Protein AF-A0A1C5PVD9-F1 (afdb_monomer_lite)

Structure (mmCIF, N/CA/C/O backbone):
data_AF-A0A1C5PVD9-F1
#
_entry.id   AF-A0A1C5PVD9-F1
#
loop_
_atom_site.group_PDB
_atom_site.id
_atom_site.type_symbol
_atom_site.label_atom_id
_atom_site.label_alt_id
_atom_site.label_comp_id
_atom_site.label_asym_id
_atom_site.label_entity_id
_atom_site.label_seq_id
_atom_site.pdbx_PDB_ins_code
_atom_site.Cartn_x
_atom_site.Cartn_y
_atom_site.Cartn_z
_atom_site.occupancy
_atom_site.B_iso_or_equiv
_atom_site.auth_seq_id
_atom_site.auth_comp_id
_atom_site.auth_asym_id
_atom_site.auth_atom_id
_atom_site.pdbx_PDB_model_num
ATOM 1 N N . MET A 1 1 ? 0.349 -4.519 -5.939 1.00 89.12 1 MET A N 1
ATOM 2 C CA . MET A 1 1 ? -0.958 -3.825 -5.978 1.00 89.12 1 MET A CA 1
ATOM 3 C C . MET A 1 1 ? -1.753 -4.189 -7.218 1.00 89.12 1 MET A C 1
ATOM 5 O O . MET A 1 1 ? -2.807 -4.758 -7.031 1.00 89.12 1 MET A O 1
ATOM 9 N N . GLY A 1 2 ? -1.261 -3.959 -8.446 1.00 93.44 2 GLY A N 1
ATOM 10 C CA . GLY A 1 2 ? -2.000 -4.334 -9.668 1.00 93.44 2 GLY A CA 1
ATOM 11 C C . GLY A 1 2 ? -2.481 -5.793 -9.687 1.00 93.44 2 GLY A C 1
ATOM 12 O O . GLY A 1 2 ? -3.672 -6.022 -9.802 1.00 93.44 2 GLY A O 1
ATOM 13 N N . CYS A 1 3 ? -1.582 -6.756 -9.448 1.00 95.38 3 CYS A N 1
ATOM 14 C CA . CYS A 1 3 ? -1.938 -8.182 -9.344 1.00 95.38 3 CYS A CA 1
ATOM 15 C C . CYS A 1 3 ? -3.018 -8.445 -8.280 1.00 95.38 3 CYS A C 1
ATOM 17 O O . CYS A 1 3 ? -4.030 -9.062 -8.563 1.00 95.38 3 CYS A O 1
ATOM 19 N N . ALA A 1 4 ? -2.838 -7.877 -7.084 1.00 94.81 4 ALA A N 1
ATOM 20 C CA . ALA A 1 4 ? -3.781 -8.009 -5.979 1.00 94.81 4 ALA A CA 1
ATOM 21 C C . ALA A 1 4 ? -5.176 -7.438 -6.313 1.00 94.81 4 ALA A C 1
ATOM 23 O O . ALA A 1 4 ? -6.175 -8.009 -5.901 1.00 94.81 4 ALA A O 1
ATOM 24 N N . LEU A 1 5 ? -5.260 -6.352 -7.092 1.00 92.62 5 LEU A N 1
ATOM 25 C CA . LEU A 1 5 ? -6.540 -5.839 -7.592 1.00 92.62 5 LEU A CA 1
ATOM 26 C C . LEU A 1 5 ? -7.182 -6.807 -8.592 1.00 92.62 5 LEU A C 1
ATOM 28 O O . LEU A 1 5 ? -8.375 -7.074 -8.489 1.00 92.62 5 LEU A O 1
ATOM 32 N N . THR A 1 6 ? -6.401 -7.349 -9.530 1.00 96.56 6 THR A N 1
ATOM 33 C CA . THR A 1 6 ? -6.883 -8.346 -10.501 1.00 96.56 6 THR A CA 1
ATOM 34 C C . THR A 1 6 ? -7.378 -9.621 -9.814 1.00 96.56 6 THR A C 1
ATOM 36 O O . THR A 1 6 ? -8.346 -10.224 -10.262 1.00 96.56 6 THR A O 1
ATOM 39 N N . GLU A 1 7 ? -6.741 -10.011 -8.713 1.00 96.94 7 GLU A N 1
ATOM 40 C CA . GLU A 1 7 ? -7.101 -11.177 -7.898 1.00 96.94 7 GLU A CA 1
ATOM 41 C C . GLU A 1 7 ? -8.223 -10.894 -6.882 1.00 96.94 7 GLU A C 1
ATOM 43 O O . GLU A 1 7 ? -8.617 -11.792 -6.143 1.00 96.94 7 GLU A O 1
ATOM 48 N N . GLY A 1 8 ? -8.756 -9.666 -6.827 1.00 95.19 8 GLY A N 1
ATOM 49 C CA . GLY A 1 8 ? -9.848 -9.306 -5.916 1.00 95.19 8 GLY A CA 1
ATOM 50 C C . GLY A 1 8 ? -9.450 -9.261 -4.437 1.00 95.19 8 GLY A C 1
ATOM 51 O O . GLY A 1 8 ? -10.301 -9.405 -3.563 1.00 95.19 8 GLY A O 1
ATOM 52 N N . VAL A 1 9 ? -8.165 -9.066 -4.136 1.00 96.94 9 VAL A N 1
ATOM 53 C CA . VAL A 1 9 ? -7.663 -8.985 -2.760 1.00 96.94 9 VAL A CA 1
ATOM 54 C C . VAL A 1 9 ? -8.215 -7.725 -2.074 1.00 96.94 9 VAL A C 1
ATOM 56 O O . VAL A 1 9 ? -8.047 -6.622 -2.610 1.00 96.94 9 VAL A O 1
ATOM 59 N N . PRO A 1 10 ? -8.804 -7.834 -0.868 1.00 95.69 10 PRO A N 1
ATOM 60 C CA . PRO A 1 10 ? -9.286 -6.681 -0.112 1.00 95.69 10 PRO A CA 1
ATOM 61 C C . PRO A 1 10 ? -8.105 -5.888 0.467 1.00 95.69 10 PRO A C 1
ATOM 63 O O . PRO A 1 10 ? -7.662 -6.096 1.596 1.00 95.69 10 PRO A O 1
ATOM 66 N N . LEU A 1 11 ? -7.567 -4.951 -0.319 1.00 95.94 11 LEU A N 1
ATOM 67 C CA . LEU A 1 11 ? -6.385 -4.163 0.057 1.00 95.94 11 LEU A CA 1
ATOM 68 C C . LEU A 1 11 ? -6.578 -3.338 1.340 1.00 95.94 11 LEU A C 1
ATOM 70 O O . LEU A 1 11 ? -5.603 -3.094 2.047 1.00 95.94 11 LEU A O 1
ATOM 74 N N . ALA A 1 12 ? -7.817 -2.976 1.683 1.00 95.12 12 ALA A N 1
ATOM 75 C CA . ALA A 1 12 ? -8.147 -2.294 2.935 1.00 95.12 12 ALA A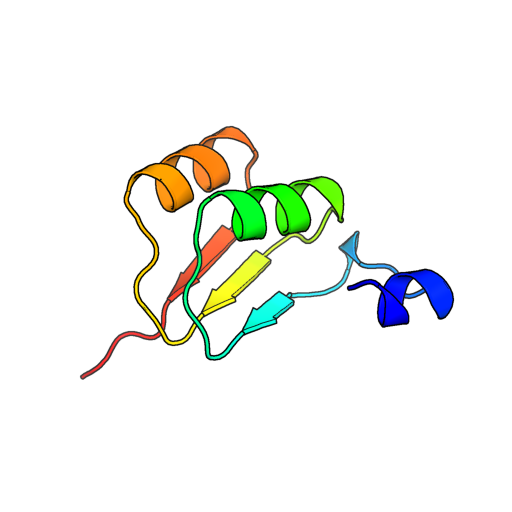 CA 1
ATOM 76 C C . ALA A 1 12 ? -7.839 -3.125 4.196 1.00 95.12 12 ALA A C 1
ATOM 78 O O . ALA A 1 12 ? -7.654 -2.569 5.276 1.00 95.12 12 ALA A O 1
ATOM 79 N N . GLU A 1 13 ? -7.724 -4.446 4.058 1.00 96.19 13 GLU A N 1
ATOM 80 C CA . GLU A 1 13 ? -7.384 -5.377 5.141 1.00 96.19 13 GLU A CA 1
ATOM 81 C C . GLU A 1 13 ? -5.908 -5.814 5.083 1.00 96.19 13 GLU A C 1
ATOM 83 O O . GLU A 1 13 ? -5.461 -6.660 5.856 1.00 96.19 13 GLU A O 1
ATOM 88 N N . CYS A 1 14 ? -5.121 -5.232 4.169 1.00 96.25 14 CYS A N 1
ATOM 89 C CA . CYS A 1 14 ? -3.748 -5.641 3.891 1.00 96.25 14 CYS A CA 1
ATOM 90 C C . CYS A 1 14 ? -2.724 -4.568 4.276 1.00 96.25 14 CYS A C 1
ATOM 92 O O . CYS A 1 14 ? -2.928 -3.373 4.085 1.00 96.25 14 CYS A O 1
ATOM 94 N N . VAL A 1 15 ? -1.540 -4.996 4.714 1.00 96.06 15 VAL A N 1
ATOM 95 C CA . VAL A 1 15 ? -0.383 -4.103 4.879 1.00 96.06 15 VAL A CA 1
ATOM 96 C C . VAL A 1 15 ? 0.512 -4.197 3.649 1.00 96.06 15 VA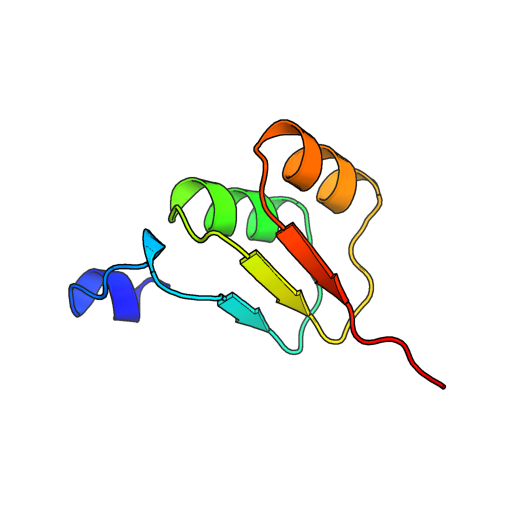L A C 1
ATOM 98 O O . VAL A 1 15 ? 0.908 -5.292 3.246 1.00 96.06 15 VAL A O 1
ATOM 101 N N . LEU A 1 16 ? 0.880 -3.055 3.059 1.00 96.00 16 LEU A N 1
ATOM 102 C CA . LEU A 1 16 ? 1.840 -3.038 1.957 1.00 96.00 16 LEU A CA 1
ATOM 103 C C . LEU A 1 16 ? 3.271 -3.045 2.505 1.00 96.00 16 LEU A C 1
ATOM 105 O O . LEU A 1 16 ? 3.636 -2.196 3.311 1.00 96.00 16 LEU A O 1
ATOM 109 N N . PHE A 1 17 ? 4.111 -3.952 2.015 1.00 95.62 17 PHE A N 1
ATOM 110 C CA . PHE A 1 17 ? 5.535 -4.000 2.343 1.00 95.62 17 PHE A CA 1
ATOM 111 C C . PHE A 1 17 ? 6.399 -3.760 1.100 1.00 95.62 17 PHE A C 1
ATOM 113 O O . PHE A 1 17 ? 6.121 -4.296 0.027 1.00 95.62 17 PHE A O 1
ATOM 120 N N . THR A 1 18 ? 7.480 -2.990 1.248 1.00 94.06 18 THR A N 1
ATOM 121 C CA . THR A 1 18 ? 8.501 -2.809 0.209 1.00 94.06 18 THR A CA 1
ATOM 122 C C . THR A 1 18 ? 9.916 -2.784 0.788 1.00 94.06 18 THR A C 1
ATOM 124 O O . THR A 1 18 ? 10.181 -2.251 1.865 1.00 94.06 18 THR A O 1
ATOM 127 N N . SER A 1 19 ? 10.873 -3.347 0.056 1.00 93.00 19 SER A N 1
ATOM 128 C CA . SER A 1 19 ? 12.300 -3.208 0.367 1.00 93.00 19 SER A CA 1
ATOM 129 C C . SER A 1 19 ? 12.901 -1.897 -0.156 1.00 93.00 19 SER A C 1
ATOM 131 O O . SER A 1 19 ? 13.978 -1.509 0.299 1.00 93.00 19 SER A O 1
ATOM 133 N N . GLY A 1 20 ? 12.228 -1.234 -1.102 1.00 90.62 20 GLY A N 1
ATOM 134 C CA . GLY A 1 20 ? 12.711 -0.045 -1.802 1.00 90.62 20 GLY A CA 1
ATOM 135 C C . GLY A 1 20 ? 12.307 1.279 -1.153 1.00 90.62 20 GLY A C 1
ATOM 136 O O . GLY A 1 20 ? 11.623 1.309 -0.127 1.00 90.62 20 GLY A O 1
ATOM 137 N N . ARG A 1 21 ? 12.735 2.377 -1.793 1.00 91.56 21 ARG A N 1
ATOM 138 C CA . ARG A 1 21 ? 12.397 3.760 -1.413 1.00 91.56 21 ARG A CA 1
ATOM 139 C C . ARG A 1 21 ? 10.894 3.988 -1.399 1.00 91.56 21 ARG A C 1
ATOM 141 O O . ARG A 1 21 ? 10.167 3.365 -2.163 1.00 91.56 21 ARG A O 1
ATOM 148 N N . VAL A 1 22 ? 10.463 4.929 -0.565 1.00 95.12 22 VAL A N 1
ATOM 149 C CA . VAL A 1 22 ? 9.075 5.396 -0.498 1.00 95.12 22 VAL A CA 1
ATOM 150 C C . VAL A 1 22 ? 9.034 6.862 -0.940 1.00 95.12 22 VAL A C 1
ATOM 152 O O . VAL A 1 22 ? 9.116 7.759 -0.101 1.00 95.12 22 VAL A O 1
ATOM 155 N N . PRO A 1 23 ? 9.016 7.119 -2.260 1.00 95.88 23 PRO A N 1
ATOM 156 C CA . PRO A 1 23 ? 8.700 8.432 -2.810 1.00 95.88 23 PRO A CA 1
ATOM 157 C C . PRO A 1 23 ? 7.204 8.758 -2.671 1.00 95.88 23 PRO A C 1
ATOM 159 O O . PRO A 1 23 ? 6.363 7.884 -2.444 1.00 95.88 23 PRO A O 1
ATOM 162 N N . VAL A 1 24 ? 6.867 10.033 -2.876 1.00 97.25 24 VAL A N 1
ATOM 163 C CA . VAL A 1 24 ? 5.505 10.572 -2.718 1.00 97.25 24 VAL A CA 1
ATOM 164 C C . VAL A 1 24 ? 4.491 9.856 -3.617 1.00 97.25 24 VAL A C 1
ATOM 166 O O . VAL A 1 24 ? 3.352 9.624 -3.216 1.00 97.25 24 VAL A O 1
ATOM 169 N N . ASP A 1 25 ? 4.882 9.456 -4.829 1.00 96.12 25 ASP A N 1
ATOM 170 C CA . ASP A 1 25 ? 3.989 8.746 -5.747 1.00 96.12 25 ASP A CA 1
ATOM 171 C C . ASP A 1 25 ? 3.639 7.332 -5.249 1.00 96.12 25 ASP A C 1
ATOM 173 O O . ASP A 1 25 ? 2.520 6.868 -5.477 1.00 96.12 25 ASP A O 1
ATOM 177 N N . MET A 1 26 ? 4.546 6.661 -4.527 1.00 95.88 26 MET A N 1
ATOM 178 C CA . MET A 1 26 ? 4.253 5.382 -3.871 1.00 95.88 26 MET A CA 1
ATOM 179 C C . MET A 1 26 ? 3.275 5.551 -2.711 1.00 95.88 26 MET A C 1
ATOM 181 O O . MET A 1 26 ? 2.336 4.762 -2.604 1.00 95.88 26 MET A O 1
ATOM 185 N N . VAL A 1 27 ? 3.441 6.596 -1.895 1.00 97.31 27 VAL A N 1
ATOM 186 C CA . VAL A 1 27 ? 2.479 6.944 -0.834 1.00 97.31 27 VAL A CA 1
ATOM 187 C C . VAL A 1 27 ? 1.102 7.227 -1.434 1.00 97.31 27 VAL A C 1
ATOM 189 O O . VAL A 1 27 ? 0.107 6.655 -0.999 1.00 97.31 27 VAL A O 1
ATOM 192 N N . ARG A 1 28 ? 1.042 8.002 -2.523 1.00 97.12 28 ARG A N 1
ATOM 193 C CA . ARG A 1 28 ? -0.210 8.300 -3.234 1.00 97.12 28 ARG A CA 1
ATOM 194 C C . ARG A 1 28 ? -0.897 7.044 -3.777 1.00 97.12 28 ARG A C 1
ATOM 196 O O . ARG A 1 28 ? -2.123 6.959 -3.749 1.00 97.12 28 ARG A O 1
ATOM 203 N N . LYS A 1 29 ? -0.129 6.067 -4.272 1.00 96.06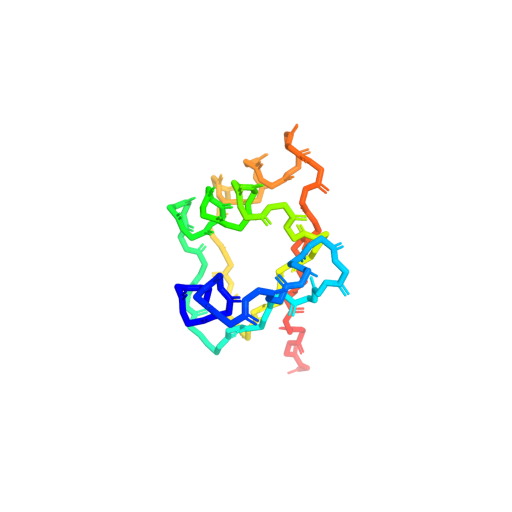 29 LYS A N 1
ATOM 204 C CA . LYS A 1 29 ? -0.660 4.761 -4.706 1.00 96.06 29 LYS A CA 1
ATOM 205 C C . LYS A 1 29 ? -1.210 3.963 -3.523 1.00 96.06 29 LYS A C 1
ATOM 207 O O . LYS A 1 29 ? -2.288 3.398 -3.651 1.00 96.06 29 LYS A O 1
ATOM 212 N N . ALA A 1 30 ? -0.509 3.955 -2.389 1.00 96.56 30 ALA A N 1
ATOM 213 C CA . ALA A 1 30 ? -0.961 3.278 -1.175 1.00 96.56 30 ALA A CA 1
ATOM 214 C C . ALA A 1 30 ? -2.270 3.872 -0.631 1.00 96.56 30 ALA A C 1
ATOM 216 O O . ALA A 1 30 ? -3.220 3.125 -0.415 1.00 96.56 30 ALA A O 1
ATOM 217 N N . ILE A 1 31 ? -2.361 5.201 -0.532 1.00 96.94 31 ILE A N 1
ATOM 218 C CA . ILE A 1 31 ? -3.591 5.903 -0.127 1.00 96.94 31 ILE A CA 1
ATOM 219 C C . ILE A 1 31 ? -4.754 5.535 -1.053 1.00 96.94 31 ILE A C 1
ATOM 221 O O . ILE A 1 31 ? -5.812 5.122 -0.591 1.00 96.94 31 ILE A O 1
ATOM 225 N N . ARG A 1 32 ? -4.555 5.624 -2.375 1.00 95.81 32 ARG A N 1
ATOM 226 C CA . ARG A 1 32 ? -5.603 5.289 -3.358 1.00 95.81 32 ARG A CA 1
ATOM 227 C C . ARG A 1 32 ? -6.019 3.825 -3.329 1.00 95.81 32 ARG A C 1
ATOM 229 O O . ARG A 1 32 ? -7.162 3.519 -3.636 1.00 95.81 32 ARG A O 1
ATOM 236 N N . ALA A 1 33 ? -5.097 2.932 -2.991 1.00 95.62 33 ALA A N 1
ATOM 237 C CA . ALA A 1 33 ? -5.387 1.518 -2.807 1.00 95.62 33 ALA A CA 1
ATOM 238 C C . ALA A 1 33 ? -6.145 1.226 -1.500 1.00 95.62 33 ALA A C 1
ATOM 240 O O . ALA A 1 33 ? -6.575 0.093 -1.304 1.00 95.62 33 ALA A O 1
ATOM 241 N N . GLY A 1 34 ? -6.293 2.215 -0.612 1.00 95.69 34 GLY A N 1
ATOM 242 C CA . GLY A 1 34 ? -7.004 2.080 0.655 1.00 95.69 34 GLY A CA 1
ATOM 243 C C . GLY A 1 34 ? -6.267 1.249 1.701 1.00 95.69 34 GLY A C 1
ATOM 244 O O . GLY A 1 34 ? -6.894 0.824 2.664 1.00 95.69 34 GLY A O 1
ATOM 245 N N . VAL A 1 35 ? -4.961 0.992 1.536 1.00 97.19 35 VAL A N 1
ATOM 246 C CA . VAL A 1 35 ? -4.217 0.187 2.518 1.00 97.19 35 VAL A CA 1
ATOM 247 C C . VAL A 1 35 ? -4.040 0.973 3.827 1.00 97.19 35 VAL A C 1
ATOM 249 O O . VAL A 1 35 ? -3.675 2.149 3.781 1.00 97.19 35 VAL A O 1
ATOM 252 N N . PRO A 1 36 ? -4.221 0.355 5.006 1.00 96.94 36 PRO A N 1
ATOM 253 C CA . PRO A 1 36 ? -4.069 1.031 6.297 1.00 96.94 36 PRO A CA 1
ATOM 254 C C . PRO A 1 36 ? -2.613 1.344 6.671 1.00 96.94 36 PRO A C 1
ATOM 256 O O . PRO A 1 36 ? -2.364 2.210 7.514 1.00 96.94 36 PRO A O 1
ATOM 259 N N . ALA A 1 37 ? -1.638 0.629 6.096 1.00 97.38 37 ALA A N 1
ATOM 260 C CA . ALA A 1 37 ? -0.225 0.822 6.409 1.00 97.38 37 ALA A CA 1
ATOM 261 C C . ALA A 1 37 ? 0.714 0.468 5.247 1.00 97.38 37 ALA A C 1
ATOM 263 O O . ALA A 1 37 ? 0.465 -0.462 4.474 1.00 97.38 37 ALA A O 1
ATOM 264 N N . LEU A 1 38 ? 1.837 1.187 5.184 1.00 96.81 38 LEU A N 1
ATOM 265 C CA . LEU A 1 38 ? 2.953 0.954 4.274 1.00 96.81 38 LEU A CA 1
ATOM 266 C C . LEU A 1 38 ? 4.264 0.829 5.064 1.00 96.81 38 LEU A C 1
ATOM 268 O O . LEU A 1 38 ? 4.698 1.751 5.752 1.00 96.81 38 LEU A O 1
ATOM 272 N N . VAL A 1 39 ? 4.914 -0.324 4.932 1.00 96.56 39 VAL A N 1
ATOM 273 C CA . VAL A 1 39 ? 6.177 -0.667 5.586 1.00 96.56 39 VAL A CA 1
ATOM 274 C C . VAL A 1 39 ? 7.327 -0.581 4.585 1.00 96.56 39 VAL A C 1
ATOM 276 O O . VAL A 1 39 ? 7.256 -1.176 3.507 1.00 96.56 39 VAL A O 1
ATOM 279 N N . SER A 1 40 ? 8.420 0.091 4.955 1.00 94.94 40 SER A N 1
ATOM 280 C CA . SER A 1 40 ? 9.655 0.107 4.167 1.00 94.94 40 SER A CA 1
ATOM 281 C C . SER A 1 40 ? 10.921 -0.138 4.985 1.00 94.94 40 SER A C 1
ATOM 283 O O . SER A 1 40 ? 11.052 0.241 6.149 1.00 94.94 40 SER A O 1
ATOM 285 N N . LYS A 1 41 ? 11.912 -0.766 4.342 1.00 94.00 41 LYS A N 1
ATOM 286 C CA . LYS A 1 41 ? 13.282 -0.888 4.871 1.00 94.00 41 LYS A CA 1
ATOM 287 C C . LYS A 1 41 ? 14.119 0.386 4.722 1.00 94.00 41 LYS A C 1
ATOM 289 O O . LYS A 1 41 ? 15.205 0.444 5.304 1.00 94.00 41 LYS A O 1
ATOM 294 N N . SER A 1 42 ? 13.671 1.340 3.914 1.00 91.31 42 SER A N 1
ATOM 295 C CA . SER A 1 42 ? 14.417 2.551 3.569 1.00 91.31 42 SER A CA 1
ATOM 296 C C . SER A 1 42 ? 13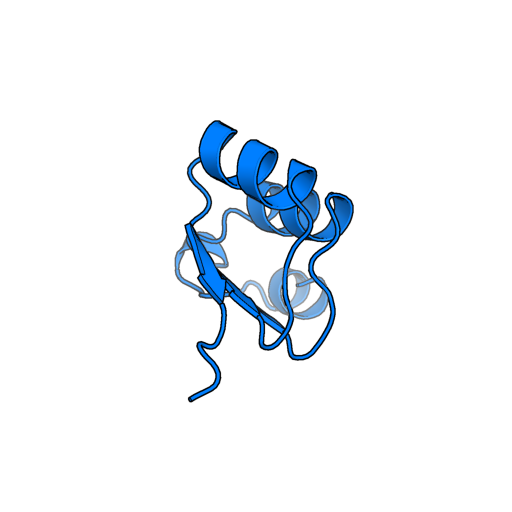.703 3.805 4.066 1.00 91.31 42 SER A C 1
ATOM 298 O O . SER A 1 42 ? 12.500 3.781 4.319 1.00 91.31 42 SER A O 1
ATOM 300 N N . MET A 1 43 ? 14.460 4.891 4.223 1.00 91.44 43 MET A N 1
ATOM 301 C CA . MET A 1 43 ? 13.920 6.148 4.727 1.00 91.44 43 MET A CA 1
ATOM 302 C C . MET A 1 43 ? 13.016 6.810 3.666 1.00 91.44 43 MET A C 1
ATOM 304 O O . MET A 1 43 ? 13.465 6.983 2.526 1.00 91.44 43 MET A O 1
ATOM 308 N N . PRO A 1 44 ? 11.764 7.173 3.999 1.00 92.81 44 PRO A N 1
ATOM 309 C CA . PRO A 1 44 ? 10.915 7.997 3.149 1.00 92.81 44 PRO A CA 1
ATOM 310 C C . PRO A 1 44 ? 11.435 9.438 3.096 1.00 92.81 44 PRO A C 1
ATOM 312 O O . PRO A 1 44 ? 12.253 9.862 3.911 1.00 92.81 44 PRO A O 1
ATOM 315 N N . THR A 1 45 ? 10.936 10.208 2.133 1.00 94.25 45 THR A N 1
ATOM 316 C CA . THR A 1 45 ? 11.167 11.662 2.105 1.00 94.25 45 THR A CA 1
ATOM 317 C C . THR A 1 45 ? 10.220 12.381 3.069 1.00 94.25 45 THR A C 1
ATOM 319 O O . THR A 1 45 ? 9.156 11.849 3.385 1.00 94.25 45 THR A O 1
ATOM 322 N N . VAL A 1 46 ? 10.561 13.604 3.487 1.00 95.81 46 VAL A N 1
ATOM 323 C CA . VAL A 1 46 ? 9.689 14.442 4.336 1.00 95.81 46 VAL A CA 1
ATOM 324 C C . VAL A 1 46 ? 8.307 14.618 3.698 1.00 95.81 46 VAL A C 1
ATOM 326 O O . VAL A 1 46 ? 7.306 14.291 4.319 1.00 95.81 46 VAL A O 1
ATOM 329 N N . GLN A 1 47 ? 8.260 14.950 2.406 1.00 97.31 47 GLN A N 1
ATOM 330 C CA . GLN A 1 47 ? 7.009 15.077 1.645 1.00 97.31 47 GLN A CA 1
ATOM 331 C C . GLN A 1 47 ? 6.169 13.790 1.626 1.00 97.31 47 GLN A C 1
ATOM 333 O O . GLN A 1 47 ? 4.951 13.823 1.485 1.00 97.31 47 GLN A O 1
ATOM 338 N N . SER A 1 48 ? 6.816 12.624 1.715 1.0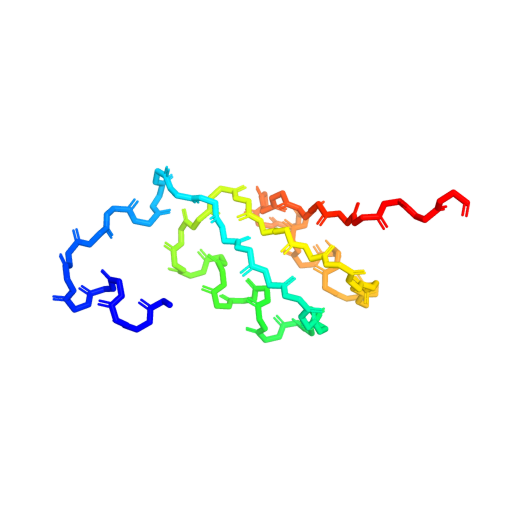0 97.00 48 SER A N 1
ATOM 339 C CA . SER A 1 48 ? 6.111 11.339 1.786 1.00 97.00 48 SER A CA 1
ATOM 340 C C . SER A 1 48 ? 5.502 11.100 3.166 1.00 97.00 48 SER A C 1
ATOM 342 O O . SER A 1 48 ? 4.432 10.505 3.238 1.00 97.00 48 SER A O 1
ATOM 344 N N . LEU A 1 49 ? 6.163 11.559 4.234 1.00 96.44 49 LEU A N 1
ATOM 345 C CA . LEU A 1 49 ? 5.630 11.517 5.597 1.00 96.44 49 LEU A CA 1
ATOM 346 C C . LEU A 1 49 ? 4.439 12.469 5.745 1.00 96.44 49 LEU A C 1
ATOM 348 O O . LEU A 1 49 ? 3.384 12.025 6.182 1.00 96.44 49 LEU A O 1
ATOM 352 N N . GLU A 1 50 ? 4.583 13.716 5.291 1.00 97.94 50 GLU A N 1
ATOM 353 C CA . GLU A 1 50 ? 3.519 14.732 5.323 1.00 97.94 50 GLU A CA 1
ATOM 354 C C . GLU A 1 50 ? 2.259 14.248 4.594 1.00 97.94 50 GLU A C 1
ATOM 356 O O . GLU A 1 50 ? 1.166 14.272 5.153 1.00 97.94 50 GLU A O 1
ATOM 361 N N . LEU A 1 51 ? 2.410 13.717 3.372 1.00 98.06 51 LEU A N 1
ATOM 362 C CA . LEU A 1 51 ? 1.273 13.192 2.611 1.00 98.06 51 LEU A CA 1
ATOM 363 C C . LEU A 1 51 ? 0.631 11.974 3.292 1.00 98.06 51 LEU A C 1
ATOM 365 O O . LEU A 1 51 ? -0.575 11.771 3.198 1.00 98.06 51 LEU A O 1
ATOM 369 N N . ALA A 1 52 ? 1.421 11.118 3.935 1.00 97.56 52 ALA A N 1
ATOM 370 C CA . ALA A 1 52 ? 0.866 9.969 4.637 1.00 97.56 52 ALA A CA 1
ATOM 371 C C . ALA A 1 52 ? 0.068 10.401 5.875 1.00 97.56 52 ALA A C 1
ATOM 373 O O . ALA A 1 52 ? -1.015 9.868 6.104 1.00 97.56 52 ALA A O 1
ATOM 374 N N . GLU A 1 53 ? 0.567 11.386 6.622 1.00 97.44 53 GLU A N 1
ATOM 375 C CA . GLU A 1 53 ? -0.114 11.967 7.780 1.00 97.44 53 GLU A CA 1
ATOM 376 C C . GLU A 1 53 ? -1.429 12.650 7.383 1.00 97.44 53 GLU A C 1
ATOM 378 O O . GLU A 1 53 ? -2.463 12.357 7.982 1.00 97.44 53 GLU A O 1
ATOM 383 N N . GLU A 1 54 ? -1.422 13.455 6.313 1.00 98.06 54 GLU A N 1
ATOM 384 C CA . GLU A 1 54 ? -2.611 14.151 5.790 1.00 98.06 54 GLU A CA 1
ATOM 385 C C . GLU A 1 54 ? -3.776 13.189 5.486 1.00 98.06 54 GLU A C 1
ATOM 387 O O . GLU A 1 54 ? -4.936 13.512 5.740 1.00 98.06 54 GLU A O 1
ATOM 392 N N . TYR A 1 55 ? -3.478 11.988 4.980 1.00 97.75 55 TYR A N 1
ATOM 393 C CA . TYR A 1 55 ? -4.487 10.995 4.579 1.00 97.75 55 TYR A CA 1
ATOM 394 C C . TYR A 1 55 ? -4.621 9.819 5.560 1.00 97.75 55 TYR A C 1
ATOM 396 O O . TYR A 1 55 ? -5.296 8.835 5.250 1.00 97.75 55 TYR A O 1
ATOM 404 N N . GLY A 1 56 ? -3.978 9.881 6.730 1.00 97.00 56 GLY A N 1
ATOM 405 C CA . GLY A 1 56 ? -4.060 8.832 7.752 1.00 97.00 56 GLY A CA 1
ATOM 406 C C . GLY A 1 56 ? -3.402 7.495 7.375 1.00 97.00 56 GLY A C 1
ATOM 407 O O . GLY A 1 56 ? -3.715 6.465 7.978 1.00 97.00 56 GLY A O 1
ATOM 408 N N . LEU A 1 57 ? -2.486 7.480 6.401 1.00 98.00 57 LEU A N 1
ATOM 409 C CA . LEU A 1 57 ? -1.699 6.295 6.057 1.00 98.00 57 LEU A CA 1
ATOM 410 C C . LEU A 1 57 ? -0.570 6.099 7.078 1.00 98.00 57 LEU A C 1
ATOM 412 O O . LEU A 1 57 ? 0.312 6.943 7.229 1.00 98.00 57 LEU A O 1
ATOM 416 N N . LYS A 1 58 ? -0.513 4.928 7.718 1.00 97.62 58 LYS A N 1
ATOM 417 C CA . LYS A 1 58 ? 0.587 4.605 8.639 1.00 97.62 58 LYS A CA 1
ATOM 418 C C . LYS A 1 58 ? 1.846 4.224 7.862 1.00 97.62 58 LYS A C 1
ATOM 420 O O . LYS A 1 58 ? 1.878 3.185 7.201 1.00 97.62 58 LYS A O 1
ATOM 425 N N . LEU A 1 59 ? 2.902 5.026 7.978 1.00 96.00 59 LEU A N 1
ATOM 426 C CA . LEU A 1 59 ? 4.229 4.686 7.464 1.00 96.00 59 LEU A CA 1
ATOM 427 C C . LEU A 1 59 ? 5.093 4.060 8.558 1.00 96.00 59 LEU A C 1
ATOM 429 O O . LEU A 1 59 ? 5.336 4.664 9.599 1.00 96.00 59 LEU A O 1
ATOM 433 N N . LEU A 1 60 ? 5.585 2.850 8.300 1.00 94.94 60 LEU A N 1
ATOM 434 C CA . LEU A 1 60 ? 6.465 2.119 9.208 1.00 94.94 60 LEU A CA 1
ATOM 435 C C . LEU A 1 60 ? 7.833 1.938 8.555 1.00 94.94 60 LEU A C 1
ATOM 437 O O . LEU A 1 60 ? 7.948 1.394 7.456 1.00 94.94 60 LEU A O 1
ATOM 441 N N . ILE A 1 61 ? 8.882 2.370 9.248 1.00 93.06 61 ILE A N 1
ATOM 442 C CA . ILE A 1 61 ? 10.261 2.246 8.775 1.00 93.06 61 ILE A CA 1
ATOM 443 C C . ILE A 1 61 ? 11.053 1.305 9.670 1.00 93.06 61 ILE A C 1
ATOM 445 O O . ILE A 1 61 ? 10.893 1.289 10.891 1.00 93.06 61 ILE A O 1
ATOM 449 N N . ARG A 1 62 ? 11.948 0.521 9.067 1.00 85.19 62 ARG A N 1
ATOM 450 C CA . ARG A 1 62 ? 12.893 -0.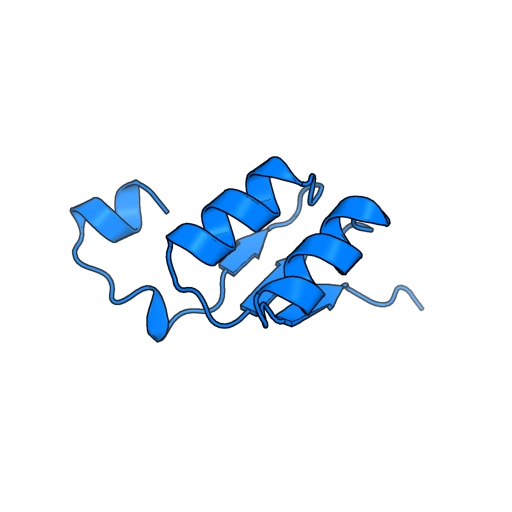280 9.847 1.00 85.19 62 ARG A CA 1
ATOM 451 C C . ARG A 1 62 ? 13.879 0.638 10.574 1.00 85.19 62 ARG A C 1
ATOM 453 O O . ARG A 1 62 ? 14.721 1.258 9.929 1.00 85.19 62 ARG A O 1
ATOM 460 N N . GLN A 1 63 ? 13.849 0.613 11.903 1.00 77.88 63 GLN A N 1
ATOM 461 C CA . GLN A 1 63 ? 14.934 1.124 12.742 1.00 77.88 63 GLN A CA 1
ATOM 462 C C . GLN A 1 63 ? 16.188 0.261 12.529 1.00 77.88 63 GLN A C 1
ATOM 464 O O . GLN A 1 63 ? 16.140 -0.964 12.681 1.00 77.88 63 GLN A O 1
ATOM 469 N N . LYS A 1 64 ? 17.302 0.875 12.124 1.00 69.44 64 LYS A N 1
ATOM 470 C CA . LYS A 1 64 ? 18.614 0.216 12.155 1.00 69.44 64 LYS A CA 1
ATOM 471 C C . LYS A 1 64 ? 19.204 0.454 13.548 1.00 69.44 64 LYS A C 1
ATOM 473 O O . LYS A 1 64 ? 19.232 1.598 13.982 1.00 69.44 64 LYS A O 1
ATOM 478 N N . LYS A 1 65 ? 19.593 -0.629 14.230 1.00 65.81 65 LYS A N 1
ATOM 479 C CA . LYS A 1 65 ? 20.404 -0.563 15.454 1.00 65.81 65 LYS A CA 1
ATOM 480 C C . LYS A 1 65 ? 21.779 0.015 15.152 1.00 65.81 65 LYS A C 1
ATOM 482 O O . LYS A 1 65 ? 22.255 -0.228 14.017 1.00 65.81 65 LYS A O 1
#

Foldseek 3Di:
DVVCVVVVNQQLVDEAEDADEQELVNLVVSLVSNHQEYEYQDDYDPNNVVSCVVSNYHYHYDDDD

pLDDT: mean 94.31, std 5.72, range [65.81, 98.06]

Secondary structure (DSSP, 8-state):
-HHHHHTT--GGG-EEEESS---HHHHHHHHHTT-SEEEESSPPPHHHHHHHHHTT-EEEEPPP-

Sequence (65 aa):
MGCALTEGVPLAECVLFTSGRVPVDMVRKAIRAGVPALVSKSMPTVQSLELAEEYGLKLLIRQKK

Radius of gyration: 11.56 Å; chains: 1; bounding box: 30×26×26 Å